Protein AF-A0A1G5RVM9-F1 (afdb_monomer_lite)

pLDDT: mean 83.08, std 14.04, range [48.69, 98.12]

Secondary structure (DSSP, 8-state):
--HHHHHHHS-HHHHHHHHHHHHHTT---HHHHHHHH--SPPPHHHHHHHHHHHHHHHHHHHHTT-TTHHHHHHHHHHHHHHHHTTS-HHHHHHHHHHHHHHHHHIIIII-TTGGGT-THHHHHHHHHHHHHH-

Radius of gyration: 14.66 Å; chains: 1; bounding box: 30×38×35 Å

Structure (mmCIF, N/CA/C/O backbone):
data_AF-A0A1G5RVM9-F1
#
_entry.id   AF-A0A1G5RVM9-F1
#
loop_
_atom_site.group_PDB
_atom_site.id
_atom_site.type_symbol
_atom_site.label_atom_id
_atom_site.label_alt_id
_atom_site.label_comp_id
_atom_site.label_asym_id
_atom_site.label_entity_id
_atom_site.label_seq_id
_atom_site.pdbx_PDB_ins_code
_atom_site.Cartn_x
_atom_site.Cartn_y
_atom_site.Cartn_z
_atom_site.occupancy
_atom_site.B_iso_or_equiv
_atom_site.auth_seq_id
_atom_site.auth_comp_id
_atom_site.auth_asym_id
_atom_site.auth_atom_id
_atom_site.pdbx_PDB_model_num
ATOM 1 N N . MET A 1 1 ? 5.011 -9.822 16.491 1.00 53.78 1 MET A N 1
ATOM 2 C CA . MET A 1 1 ? 4.058 -10.941 16.350 1.00 53.78 1 MET A CA 1
ATOM 3 C C . MET A 1 1 ? 4.814 -12.192 15.893 1.00 53.78 1 MET A C 1
ATOM 5 O O . MET A 1 1 ? 5.756 -12.033 15.125 1.00 53.78 1 MET A O 1
ATOM 9 N N . ASP A 1 2 ? 4.499 -13.397 16.389 1.00 63.91 2 ASP A N 1
ATOM 10 C CA . ASP A 1 2 ? 5.166 -14.638 15.942 1.00 63.91 2 ASP A CA 1
ATOM 11 C C . ASP A 1 2 ? 4.484 -15.178 14.675 1.00 63.91 2 ASP A C 1
ATOM 13 O O . ASP A 1 2 ? 3.337 -15.622 14.710 1.00 63.91 2 ASP A O 1
ATOM 17 N N . VAL A 1 3 ? 5.208 -15.168 13.554 1.00 57.69 3 VAL A N 1
ATOM 18 C CA . VAL A 1 3 ? 4.774 -15.713 12.255 1.00 57.69 3 VAL A CA 1
ATOM 19 C C . VAL A 1 3 ? 4.260 -17.152 12.383 1.00 57.69 3 VAL A C 1
ATOM 21 O O . VAL A 1 3 ? 3.339 -17.552 11.674 1.00 57.69 3 VAL A O 1
ATOM 24 N N . ARG A 1 4 ? 4.815 -17.952 13.304 1.00 58.09 4 ARG A N 1
ATOM 25 C CA . ARG A 1 4 ? 4.363 -19.332 13.520 1.00 58.09 4 ARG A CA 1
ATOM 26 C C . ARG A 1 4 ? 2.972 -19.406 14.132 1.00 58.09 4 ARG A C 1
ATOM 28 O O . ARG A 1 4 ? 2.247 -20.339 13.810 1.00 58.09 4 ARG A O 1
ATOM 35 N N . GLU A 1 5 ? 2.593 -18.474 15.001 1.00 61.19 5 GLU A N 1
ATOM 36 C CA . GLU A 1 5 ? 1.232 -18.445 15.550 1.00 61.19 5 GLU A CA 1
ATOM 37 C C . GLU A 1 5 ? 0.216 -18.097 14.463 1.00 61.19 5 GLU A C 1
ATOM 39 O O . GLU A 1 5 ? -0.814 -18.761 14.362 1.00 61.19 5 GLU A O 1
ATOM 44 N N . VAL A 1 6 ? 0.553 -17.143 13.592 1.00 60.28 6 VAL A N 1
ATOM 45 C CA . VAL A 1 6 ? -0.278 -16.754 12.445 1.00 60.28 6 VAL A CA 1
ATOM 46 C C . VAL A 1 6 ? -0.484 -17.931 11.497 1.00 60.28 6 VAL A C 1
ATOM 48 O O . VAL A 1 6 ? -1.621 -18.317 11.237 1.00 60.28 6 VAL A O 1
ATOM 51 N N . LEU A 1 7 ? 0.603 -18.576 11.061 1.00 62.28 7 LEU A N 1
ATOM 52 C CA . LEU A 1 7 ? 0.545 -19.734 10.160 1.00 62.28 7 LEU A CA 1
ATOM 53 C C . LEU A 1 7 ? -0.254 -20.908 10.739 1.00 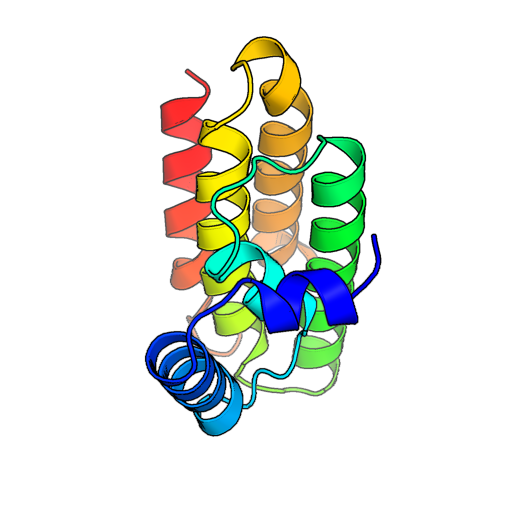62.28 7 LEU A C 1
ATOM 55 O O . LEU A 1 7 ? -0.859 -21.664 9.988 1.00 62.28 7 LEU A O 1
ATOM 59 N N . ASN A 1 8 ? -0.265 -21.065 12.063 1.00 65.25 8 ASN A N 1
ATOM 60 C CA . ASN A 1 8 ? -1.015 -22.127 12.732 1.00 65.25 8 ASN A CA 1
ATOM 61 C C . ASN A 1 8 ? -2.508 -21.805 12.916 1.00 65.25 8 ASN A C 1
ATOM 63 O O . ASN A 1 8 ? -3.275 -22.717 13.223 1.00 65.25 8 ASN A O 1
ATOM 67 N N . SER A 1 9 ? -2.920 -20.541 12.770 1.00 63.59 9 SER A N 1
ATOM 68 C CA . SER A 1 9 ? -4.330 -20.126 12.860 1.00 63.59 9 SER A CA 1
ATOM 69 C C . SER A 1 9 ? -5.106 -20.246 11.545 1.00 63.59 9 SER A C 1
ATOM 71 O O . SER A 1 9 ? -6.334 -20.228 11.569 1.00 63.59 9 SER A O 1
ATOM 73 N N . ILE A 1 10 ? -4.403 -20.399 10.421 1.00 68.50 10 ILE A N 1
ATOM 74 C CA . ILE A 1 10 ? -4.977 -20.462 9.074 1.00 68.50 10 ILE A CA 1
ATOM 75 C C . ILE A 1 10 ? -5.192 -21.930 8.709 1.00 68.50 10 ILE A C 1
ATOM 77 O O . ILE A 1 10 ? -4.329 -22.776 8.972 1.00 68.50 10 ILE A O 1
ATOM 81 N N . ASP A 1 11 ? -6.335 -22.259 8.111 1.00 73.69 11 ASP A N 1
ATOM 82 C CA . ASP A 1 11 ? -6.549 -23.623 7.648 1.00 73.69 11 ASP A CA 1
ATOM 83 C C . ASP A 1 11 ? -5.640 -23.967 6.460 1.00 73.69 11 ASP A C 1
ATOM 85 O O . ASP A 1 11 ? -5.100 -23.120 5.749 1.00 73.69 11 ASP A O 1
ATOM 89 N N . LYS A 1 12 ? -5.427 -25.265 6.261 1.00 67.69 12 LYS A N 1
ATOM 90 C CA . LYS A 1 12 ? -4.453 -25.754 5.290 1.00 67.69 12 LYS A CA 1
ATOM 91 C C . LYS A 1 12 ? -4.852 -25.465 3.836 1.00 67.69 12 LYS A C 1
ATOM 93 O O . LYS A 1 12 ? -3.955 -25.355 3.006 1.00 67.69 12 LYS A O 1
ATOM 98 N N . GLU A 1 13 ? -6.142 -25.405 3.513 1.00 68.38 13 GLU A N 1
ATOM 99 C CA . GLU A 1 13 ? -6.615 -25.114 2.154 1.00 68.38 13 GLU A CA 1
ATOM 100 C C . GLU A 1 13 ? -6.459 -23.626 1.836 1.00 68.38 13 GLU A C 1
ATOM 102 O O . GLU A 1 13 ? -5.921 -23.294 0.779 1.00 68.38 13 GLU A O 1
ATOM 107 N N . ASP A 1 14 ? -6.793 -22.746 2.778 1.00 65.56 14 ASP A N 1
ATOM 108 C CA . ASP A 1 14 ? -6.582 -21.303 2.653 1.00 65.56 14 ASP A CA 1
ATOM 109 C C . ASP A 1 14 ? -5.094 -20.959 2.551 1.00 65.56 14 ASP A C 1
ATOM 111 O O . ASP A 1 14 ? -4.687 -20.190 1.679 1.00 65.56 14 ASP A O 1
ATOM 115 N N . LEU A 1 15 ? -4.251 -21.612 3.357 1.00 68.56 15 LEU A N 1
ATOM 116 C CA . LEU A 1 15 ? -2.797 -21.455 3.301 1.00 68.56 15 LEU A CA 1
ATOM 117 C C . LEU A 1 15 ? -2.226 -21.884 1.938 1.00 68.56 15 LEU A C 1
ATOM 119 O O . LEU A 1 15 ? -1.318 -21.241 1.419 1.00 68.56 15 LEU A O 1
ATOM 123 N N . ILE A 1 16 ? -2.758 -22.959 1.346 1.00 66.81 16 ILE A N 1
ATOM 124 C CA . ILE A 1 16 ? -2.353 -23.437 0.016 1.00 66.81 16 ILE A CA 1
ATOM 125 C C . ILE A 1 16 ? -2.818 -22.471 -1.076 1.00 66.81 16 ILE A C 1
ATOM 127 O O . ILE A 1 16 ? -2.014 -22.136 -1.939 1.00 66.81 16 ILE A O 1
ATOM 131 N N . ASN A 1 17 ? -4.065 -21.996 -1.037 1.00 64.69 17 ASN A N 1
ATOM 132 C CA . ASN A 1 17 ? -4.578 -21.033 -2.017 1.00 64.69 17 ASN A CA 1
ATOM 133 C C . ASN A 1 17 ? -3.799 -19.714 -1.969 1.00 64.69 17 ASN A C 1
ATOM 135 O O . ASN A 1 17 ? -3.446 -19.166 -3.008 1.00 64.69 17 ASN A O 1
ATOM 139 N N . LEU A 1 18 ? -3.462 -19.247 -0.766 1.00 64.50 18 LEU A N 1
ATOM 140 C CA . LEU A 1 18 ? -2.623 -18.070 -0.561 1.00 64.50 18 LEU A CA 1
ATOM 141 C C . LEU A 1 18 ? -1.205 -18.276 -1.106 1.00 64.50 18 LEU A C 1
ATOM 143 O O . LEU A 1 18 ? -0.696 -17.419 -1.820 1.00 64.50 18 LEU A O 1
ATOM 147 N N . ILE A 1 19 ? -0.570 -19.418 -0.823 1.00 65.50 19 ILE A N 1
ATOM 148 C CA . ILE A 1 19 ? 0.757 -19.730 -1.375 1.00 65.50 19 ILE A CA 1
ATOM 149 C C . ILE A 1 19 ? 0.705 -19.843 -2.899 1.00 65.50 19 ILE A C 1
ATOM 151 O O . ILE A 1 19 ? 1.642 -19.408 -3.553 1.00 65.50 19 ILE A O 1
ATOM 155 N N . ILE A 1 20 ? -0.348 -20.412 -3.483 1.00 63.94 20 ILE A N 1
ATOM 156 C CA . ILE A 1 20 ? -0.491 -20.501 -4.942 1.00 63.94 20 ILE A CA 1
ATOM 157 C C . ILE A 1 20 ? -0.616 -19.098 -5.540 1.00 63.94 20 ILE A C 1
ATOM 159 O O . ILE A 1 20 ? 0.191 -18.752 -6.395 1.00 63.94 20 ILE A O 1
ATOM 163 N N . ASN A 1 21 ? -1.543 -18.277 -5.040 1.00 62.22 21 ASN A N 1
ATOM 164 C CA . ASN A 1 21 ? -1.776 -16.928 -5.561 1.00 62.22 21 ASN A CA 1
ATOM 165 C C . ASN A 1 21 ? -0.511 -16.070 -5.490 1.00 62.22 21 ASN A C 1
ATOM 167 O O . ASN A 1 21 ? -0.116 -15.477 -6.485 1.00 62.22 21 ASN A O 1
ATOM 171 N N . TYR A 1 22 ? 0.176 -16.065 -4.347 1.00 60.66 22 TYR A N 1
ATOM 172 C CA . TYR A 1 22 ? 1.362 -15.233 -4.197 1.00 60.66 22 TYR A CA 1
ATOM 173 C C . TYR A 1 22 ? 2.606 -15.883 -4.831 1.00 60.66 22 TYR A C 1
ATOM 175 O O . TYR A 1 22 ? 3.345 -15.209 -5.541 1.00 60.66 22 TYR A O 1
ATOM 183 N N . SER A 1 23 ? 2.835 -17.197 -4.707 1.00 55.31 23 SER A N 1
ATOM 184 C CA . SER A 1 23 ? 4.057 -17.811 -5.261 1.00 55.31 23 SER A CA 1
ATOM 185 C C . SER A 1 23 ? 4.073 -17.944 -6.789 1.00 55.31 23 SER A C 1
ATOM 187 O O . SER A 1 23 ? 5.141 -17.746 -7.374 1.00 55.31 23 SER A O 1
ATOM 189 N N . ASP A 1 24 ? 2.937 -18.205 -7.452 1.00 48.69 24 ASP A N 1
ATOM 190 C CA . ASP A 1 24 ? 2.881 -18.289 -8.924 1.00 48.69 24 ASP A CA 1
ATOM 191 C C . ASP A 1 24 ? 2.951 -16.898 -9.575 1.00 48.69 24 ASP A C 1
ATOM 193 O O . ASP A 1 24 ? 3.567 -16.730 -10.632 1.00 48.69 24 ASP A O 1
ATOM 197 N N . GLU A 1 25 ? 2.443 -15.866 -8.898 1.00 52.84 25 GLU A N 1
ATOM 198 C CA . GLU A 1 25 ? 2.633 -14.466 -9.291 1.00 52.84 25 GLU A CA 1
ATOM 199 C C . GLU A 1 25 ? 4.006 -13.923 -8.868 1.00 52.84 25 GLU A C 1
ATOM 201 O O . GLU A 1 25 ? 4.349 -12.781 -9.147 1.00 52.84 25 GLU A O 1
ATOM 206 N N . GLY A 1 26 ? 4.887 -14.763 -8.307 1.00 49.69 26 GLY A N 1
ATOM 207 C CA . GLY A 1 26 ? 6.249 -14.432 -7.863 1.00 49.69 26 GLY A CA 1
ATOM 208 C C . GLY A 1 26 ? 6.324 -13.461 -6.688 1.00 49.69 26 GLY A C 1
ATOM 209 O O . GLY A 1 26 ? 7.398 -12.932 -6.404 1.00 49.69 26 GLY A O 1
ATOM 210 N N . TYR A 1 27 ? 5.211 -13.266 -5.996 1.00 54.25 27 TYR A N 1
ATOM 211 C CA . TYR A 1 27 ? 5.136 -12.628 -4.701 1.00 54.25 27 TYR A CA 1
ATOM 212 C C . TYR A 1 27 ? 5.521 -13.617 -3.604 1.00 54.25 27 TYR A C 1
ATOM 214 O O . TYR A 1 27 ? 4.844 -14.601 -3.326 1.00 54.25 27 TYR A O 1
ATOM 222 N N . TYR A 1 28 ? 6.618 -13.332 -2.909 1.00 58.06 28 TYR A N 1
ATOM 223 C CA . TYR A 1 28 ? 6.851 -13.928 -1.598 1.00 58.06 28 TYR A CA 1
ATOM 224 C C . TYR A 1 28 ? 6.942 -12.915 -0.439 1.00 58.06 28 TYR A C 1
ATOM 226 O O . TYR A 1 28 ? 7.740 -13.151 0.472 1.00 58.06 28 TYR A O 1
ATOM 234 N N . PRO A 1 29 ? 6.159 -11.809 -0.385 1.00 62.06 29 PRO A N 1
ATOM 235 C CA . PRO A 1 29 ? 6.080 -11.036 0.844 1.00 62.06 29 PRO A CA 1
ATOM 236 C C . PRO A 1 29 ? 5.199 -11.796 1.838 1.00 62.06 29 PRO A C 1
ATOM 238 O O . PRO A 1 29 ? 3.972 -11.853 1.723 1.00 62.06 29 PRO A O 1
ATOM 241 N N . LEU A 1 30 ? 5.846 -12.386 2.842 1.00 64.25 30 LEU A N 1
ATOM 242 C CA . LEU A 1 30 ? 5.199 -13.005 4.001 1.00 64.25 30 LEU A CA 1
ATOM 243 C C . LEU A 1 30 ? 4.201 -12.045 4.681 1.00 64.25 30 LEU A C 1
ATOM 245 O O . LEU A 1 30 ? 3.229 -12.488 5.295 1.00 64.25 30 LEU A O 1
ATOM 249 N N . ASP A 1 31 ? 4.417 -10.740 4.530 1.00 64.50 31 ASP A N 1
ATOM 250 C CA . ASP A 1 31 ? 3.551 -9.692 5.057 1.00 64.50 31 ASP A CA 1
ATOM 251 C C . ASP A 1 31 ? 2.203 -9.633 4.326 1.00 64.50 31 ASP A C 1
ATOM 253 O O . ASP A 1 31 ? 1.167 -9.614 4.988 1.00 64.50 31 ASP A O 1
ATOM 257 N N . LEU A 1 32 ? 2.171 -9.739 2.989 1.00 64.94 32 LEU A N 1
ATOM 258 C CA . LEU A 1 32 ? 0.911 -9.814 2.226 1.00 64.94 32 LEU A CA 1
ATOM 259 C C . LEU A 1 32 ? 0.119 -11.069 2.572 1.00 64.94 32 LEU A C 1
ATOM 261 O O . LEU A 1 32 ? -1.091 -11.014 2.797 1.00 64.94 32 LEU A O 1
ATOM 265 N N . PHE A 1 33 ? 0.829 -12.189 2.697 1.00 66.44 33 PHE A N 1
ATOM 266 C CA . PHE A 1 33 ? 0.252 -13.443 3.160 1.00 66.44 33 PHE A CA 1
ATOM 267 C C . PHE A 1 33 ? -0.408 -13.279 4.542 1.00 66.44 33 PHE A C 1
ATOM 269 O O . PHE A 1 33 ? -1.546 -13.695 4.757 1.00 66.44 33 PHE A O 1
ATOM 276 N N . THR A 1 34 ? 0.290 -12.634 5.476 1.00 67.88 34 THR A N 1
ATOM 277 C CA . THR A 1 34 ? -0.186 -12.425 6.849 1.00 67.88 34 THR A CA 1
ATOM 278 C C . THR A 1 34 ? -1.397 -11.485 6.887 1.00 67.88 34 THR A C 1
ATOM 280 O O . THR A 1 34 ? -2.366 -11.750 7.599 1.00 67.88 34 THR A O 1
ATOM 283 N N . LEU A 1 35 ? -1.397 -10.430 6.070 1.00 70.50 35 LEU A N 1
ATOM 284 C CA . LEU A 1 35 ? -2.516 -9.491 5.961 1.00 70.50 35 LEU A CA 1
ATOM 285 C C . LEU A 1 35 ? -3.768 -10.131 5.365 1.00 70.50 35 LEU A C 1
ATOM 287 O O . LEU A 1 35 ? -4.873 -9.839 5.824 1.00 70.50 35 LEU A O 1
ATOM 291 N N . ALA A 1 36 ? -3.621 -10.992 4.359 1.00 70.06 36 ALA A N 1
ATOM 292 C CA . ALA A 1 36 ? -4.753 -11.661 3.730 1.00 70.06 36 ALA A CA 1
ATOM 293 C C . ALA A 1 36 ? -5.408 -12.692 4.661 1.00 70.06 36 ALA A C 1
ATOM 295 O O . ALA A 1 36 ? -6.630 -12.836 4.672 1.00 70.06 36 ALA A O 1
ATOM 296 N N . ALA A 1 37 ? -4.603 -13.392 5.458 1.00 65.69 37 ALA A N 1
ATOM 297 C CA . ALA A 1 37 ? -5.051 -14.573 6.179 1.00 65.69 37 ALA A CA 1
ATOM 298 C C . ALA A 1 37 ? -5.594 -14.307 7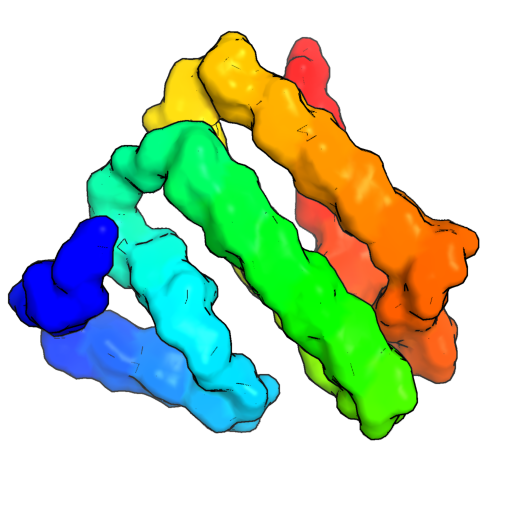.595 1.00 65.69 37 ALA A C 1
ATOM 300 O O . ALA A 1 37 ? -6.232 -15.178 8.185 1.00 65.69 37 ALA A O 1
ATOM 301 N N . MET A 1 38 ? -5.348 -13.128 8.174 1.00 67.06 38 MET A N 1
ATOM 302 C CA . MET A 1 38 ? -5.750 -12.842 9.554 1.00 67.06 38 MET A CA 1
ATOM 303 C C . MET A 1 38 ? -7.127 -12.172 9.654 1.00 67.06 38 MET A C 1
ATOM 305 O O . MET A 1 38 ? -7.394 -11.123 9.060 1.00 67.06 38 MET A O 1
ATOM 309 N N . GLU A 1 39 ? -7.996 -12.740 10.498 1.00 62.97 39 GLU A N 1
ATOM 310 C CA . GLU A 1 39 ? -9.277 -12.133 10.898 1.00 62.97 39 GLU A CA 1
ATOM 311 C C . GLU A 1 39 ? -9.110 -11.003 11.931 1.00 62.97 39 GLU A C 1
ATOM 313 O O . GLU A 1 39 ? -9.981 -10.140 12.061 1.00 62.97 39 GLU A O 1
ATOM 318 N N . HIS A 1 40 ? -7.988 -10.972 12.655 1.00 65.75 40 HIS A N 1
ATOM 319 C CA . HIS A 1 40 ? -7.681 -9.909 13.611 1.00 65.75 40 HIS A CA 1
ATOM 320 C C . HIS A 1 40 ? -7.232 -8.622 12.908 1.00 65.75 40 HIS A C 1
ATOM 322 O O . HIS A 1 40 ? -6.508 -8.662 11.917 1.00 65.75 40 HIS A O 1
ATOM 328 N N . ALA A 1 41 ? -7.671 -7.474 13.432 1.00 65.75 41 ALA A N 1
ATOM 329 C CA . ALA A 1 41 ? -7.210 -6.168 12.974 1.00 65.75 41 ALA A CA 1
ATOM 330 C C . ALA A 1 41 ? -5.816 -5.879 13.549 1.00 65.75 41 ALA A C 1
ATOM 332 O O . ALA A 1 41 ? -5.639 -5.899 14.770 1.00 65.75 41 ALA A O 1
ATOM 333 N N . PHE A 1 42 ? -4.858 -5.610 12.666 1.00 78.94 42 PHE A N 1
ATOM 334 C CA . PHE A 1 42 ? -3.510 -5.150 13.009 1.00 78.94 42 PHE A CA 1
ATOM 335 C C . PHE A 1 42 ? -3.540 -3.758 13.640 1.00 78.94 42 PHE A C 1
ATOM 337 O O . PHE A 1 42 ? -4.442 -2.969 13.352 1.00 78.94 42 PHE A O 1
ATOM 344 N N . SER A 1 43 ? -2.555 -3.430 14.478 1.00 84.12 43 SER A N 1
ATOM 345 C CA . SER A 1 43 ? -2.403 -2.052 14.954 1.00 84.12 43 SER A CA 1
ATOM 346 C C . SER A 1 43 ? -1.983 -1.118 13.810 1.00 84.12 43 SER A C 1
ATOM 348 O O . SER A 1 43 ? -1.470 -1.565 12.786 1.00 84.12 43 SER A O 1
ATOM 350 N N . VAL A 1 44 ? -2.184 0.195 13.973 1.00 87.62 44 VAL A N 1
ATOM 351 C CA . VAL A 1 44 ? -1.731 1.170 12.961 1.00 87.62 44 VAL A CA 1
ATOM 352 C C . VAL A 1 44 ? -0.220 1.103 12.779 1.00 87.62 44 VAL A C 1
ATOM 354 O O . VAL A 1 44 ? 0.243 1.145 11.651 1.00 87.62 44 VAL A O 1
ATOM 357 N N . GLU A 1 45 ? 0.541 0.936 13.859 1.00 86.50 45 GLU A N 1
ATOM 358 C CA . GLU A 1 45 ? 2.001 0.846 13.793 1.00 86.50 45 GLU A CA 1
ATOM 359 C C . GLU A 1 45 ? 2.469 -0.396 13.018 1.00 86.50 45 GLU A C 1
ATOM 361 O O . GLU A 1 45 ? 3.459 -0.339 12.291 1.00 86.50 45 GLU A O 1
ATOM 366 N N . GLU A 1 46 ? 1.755 -1.520 13.147 1.00 85.12 46 GLU A N 1
ATOM 367 C CA . GLU A 1 46 ? 2.029 -2.734 12.368 1.00 85.12 46 GLU A CA 1
ATOM 368 C C . GLU A 1 46 ? 1.707 -2.530 10.883 1.00 85.12 46 GLU A C 1
ATOM 370 O O . GLU A 1 46 ? 2.473 -2.967 10.023 1.00 85.12 46 GLU A O 1
ATOM 375 N N . LEU A 1 47 ? 0.607 -1.832 10.581 1.00 88.44 47 LEU A N 1
ATOM 376 C CA . LEU A 1 47 ? 0.240 -1.491 9.208 1.00 88.44 47 LEU A CA 1
ATOM 377 C C . LEU A 1 47 ? 1.235 -0.506 8.577 1.00 88.44 47 LEU A C 1
ATOM 379 O O . LEU A 1 47 ? 1.631 -0.693 7.433 1.00 88.44 47 LEU A O 1
ATOM 383 N N . GLU A 1 48 ? 1.689 0.503 9.317 1.00 89.44 48 GLU A N 1
ATOM 384 C CA . GLU A 1 48 ? 2.690 1.465 8.845 1.00 89.44 48 GLU A CA 1
ATOM 385 C C . GLU A 1 48 ? 4.021 0.788 8.517 1.00 89.44 48 GLU A C 1
ATOM 387 O O . GLU A 1 48 ? 4.575 1.023 7.445 1.00 89.44 48 GLU A O 1
ATOM 392 N N . ALA A 1 49 ? 4.514 -0.076 9.409 1.00 85.25 49 ALA A N 1
ATOM 393 C CA . ALA A 1 49 ? 5.769 -0.789 9.195 1.00 85.25 49 ALA A CA 1
ATOM 394 C C . ALA A 1 49 ? 5.688 -1.761 8.007 1.00 85.25 49 ALA A C 1
ATOM 396 O O . ALA A 1 49 ? 6.625 -1.852 7.217 1.00 85.25 49 ALA A O 1
ATOM 397 N N . GLY A 1 50 ? 4.567 -2.478 7.871 1.00 86.94 50 GLY A N 1
ATOM 398 C CA . GLY A 1 50 ? 4.354 -3.379 6.741 1.00 86.94 50 GLY A CA 1
ATOM 399 C C . GLY A 1 50 ? 4.237 -2.628 5.413 1.00 86.94 50 GLY A C 1
ATOM 400 O O . GLY A 1 50 ? 4.791 -3.068 4.411 1.00 86.94 50 GLY A O 1
ATOM 401 N N . TRP A 1 51 ? 3.541 -1.490 5.404 1.00 92.81 51 TRP A N 1
ATOM 402 C CA . TRP A 1 51 ? 3.366 -0.679 4.202 1.00 92.81 51 TRP A CA 1
ATOM 403 C C . TRP A 1 51 ? 4.692 -0.089 3.717 1.00 92.81 51 TRP A C 1
ATOM 405 O O . TRP A 1 51 ? 5.009 -0.188 2.537 1.00 92.81 51 TRP A O 1
ATOM 415 N N . GLU A 1 52 ? 5.509 0.438 4.633 1.00 90.38 52 GLU A N 1
ATOM 416 C CA . GLU A 1 52 ? 6.852 0.937 4.317 1.00 90.38 52 GLU A CA 1
ATOM 417 C C . GLU A 1 52 ? 7.717 -0.141 3.653 1.00 90.38 52 GLU A C 1
ATOM 419 O O . GLU A 1 52 ? 8.351 0.111 2.632 1.00 90.38 52 GLU A O 1
ATOM 424 N N . HIS A 1 53 ? 7.661 -1.375 4.164 1.00 87.62 53 HIS A N 1
ATOM 425 C CA . HIS A 1 53 ? 8.386 -2.494 3.567 1.00 87.62 53 HIS A CA 1
ATOM 426 C C . HIS A 1 53 ? 7.923 -2.819 2.137 1.00 87.62 53 HIS A C 1
ATOM 428 O O . HIS A 1 53 ? 8.750 -3.110 1.272 1.00 87.62 53 HIS A O 1
ATOM 434 N N . VAL A 1 54 ? 6.614 -2.759 1.878 1.00 90.50 54 VAL A N 1
ATOM 435 C CA . VAL A 1 54 ? 6.047 -2.982 0.540 1.00 90.50 54 VAL A CA 1
ATOM 436 C C . VAL A 1 54 ? 6.507 -1.910 -0.440 1.00 90.50 54 VAL A C 1
ATOM 438 O O . VAL A 1 54 ? 6.901 -2.255 -1.552 1.00 90.50 54 VAL A O 1
ATOM 441 N N . VAL A 1 55 ? 6.462 -0.635 -0.045 1.00 92.19 55 VAL A N 1
ATOM 442 C CA . VAL A 1 55 ? 6.884 0.482 -0.904 1.00 92.19 55 VAL A CA 1
ATOM 443 C C . VAL A 1 55 ? 8.364 0.343 -1.266 1.00 92.19 55 VAL A C 1
ATOM 445 O O . VAL A 1 55 ? 8.709 0.375 -2.447 1.00 92.19 55 VAL A O 1
ATOM 448 N N . ASP A 1 56 ? 9.226 0.069 -0.281 1.00 91.00 56 ASP A N 1
ATOM 449 C CA . ASP A 1 56 ? 10.653 -0.189 -0.512 1.00 91.00 56 ASP A CA 1
ATOM 450 C C . ASP A 1 56 ? 10.875 -1.353 -1.492 1.00 91.00 56 ASP A C 1
ATOM 452 O O . ASP A 1 56 ? 11.728 -1.288 -2.381 1.00 91.00 56 ASP A O 1
ATOM 456 N N . GLN A 1 57 ? 10.099 -2.432 -1.349 1.00 89.06 57 GLN A N 1
ATOM 457 C CA . GLN A 1 57 ? 10.197 -3.597 -2.223 1.00 89.06 57 GLN A CA 1
ATOM 458 C C . GLN A 1 57 ? 9.711 -3.299 -3.649 1.00 89.06 57 GLN A C 1
ATOM 460 O O . GLN A 1 57 ? 10.321 -3.779 -4.606 1.00 89.06 57 GLN A O 1
ATOM 465 N N . ALA A 1 58 ? 8.640 -2.522 -3.808 1.00 90.50 58 ALA A N 1
ATOM 466 C CA . ALA A 1 58 ? 8.132 -2.124 -5.116 1.00 90.50 58 ALA A CA 1
ATOM 467 C C . ALA A 1 58 ? 9.125 -1.229 -5.861 1.00 90.50 58 ALA A C 1
ATOM 469 O O . ALA A 1 58 ? 9.394 -1.471 -7.037 1.00 90.50 58 ALA A O 1
ATOM 470 N N . ASN A 1 59 ? 9.739 -0.276 -5.159 1.00 91.00 59 ASN A N 1
ATOM 471 C CA . ASN A 1 59 ? 10.781 0.577 -5.722 1.00 91.00 59 ASN A CA 1
ATOM 472 C C . ASN A 1 59 ? 12.012 -0.238 -6.134 1.00 91.00 59 ASN A C 1
ATOM 474 O O . ASN A 1 59 ? 12.506 -0.084 -7.248 1.00 91.00 59 ASN A O 1
ATOM 478 N N . ALA A 1 60 ? 12.444 -1.196 -5.307 1.00 90.31 60 ALA A N 1
ATOM 479 C CA . ALA A 1 60 ? 13.517 -2.116 -5.684 1.00 90.31 60 ALA A CA 1
ATOM 480 C C . ALA A 1 60 ? 13.160 -2.973 -6.916 1.00 90.31 60 ALA A C 1
ATOM 482 O O . ALA A 1 60 ? 14.027 -3.275 -7.732 1.00 90.31 60 ALA A O 1
ATOM 483 N N . TYR A 1 61 ? 11.893 -3.374 -7.068 1.00 90.44 61 TYR A N 1
ATOM 484 C CA . TYR A 1 61 ? 11.432 -4.100 -8.252 1.00 90.44 61 TYR A CA 1
ATOM 485 C C . TYR A 1 61 ? 11.459 -3.222 -9.503 1.00 90.44 61 TYR A C 1
ATOM 487 O O . TYR A 1 61 ? 11.901 -3.702 -10.544 1.00 90.44 61 TYR A O 1
ATOM 495 N N . GLU A 1 62 ? 11.027 -1.964 -9.422 1.00 90.62 62 GLU A N 1
ATOM 496 C CA . GLU A 1 62 ? 11.106 -1.045 -10.563 1.00 90.62 62 GLU A CA 1
ATOM 497 C C . GLU A 1 62 ? 12.567 -0.762 -10.951 1.00 90.62 62 GLU A C 1
ATOM 499 O O . GLU A 1 62 ? 12.900 -0.838 -12.133 1.00 90.62 62 GLU A O 1
ATOM 504 N N . ASP A 1 63 ? 13.459 -0.548 -9.976 1.00 91.19 63 ASP A N 1
ATOM 505 C CA . ASP A 1 63 ? 14.903 -0.359 -10.204 1.00 91.19 63 ASP A CA 1
ATOM 506 C C . ASP A 1 63 ? 15.552 -1.558 -10.926 1.00 91.19 63 ASP A C 1
ATOM 508 O O . ASP A 1 63 ? 16.453 -1.390 -11.755 1.00 91.19 63 ASP A O 1
ATOM 512 N N . ASP A 1 64 ? 15.071 -2.771 -10.640 1.00 90.50 64 ASP A N 1
ATOM 513 C CA . ASP A 1 64 ? 15.491 -4.020 -11.287 1.00 90.50 64 ASP A CA 1
ATOM 514 C C . ASP A 1 64 ? 14.752 -4.303 -12.616 1.00 90.50 64 ASP A C 1
ATOM 516 O O . ASP A 1 64 ? 14.920 -5.377 -13.205 1.00 90.50 64 ASP A O 1
ATOM 520 N N . ASP A 1 65 ? 13.935 -3.363 -13.107 1.00 87.00 65 ASP A N 1
ATOM 521 C CA . ASP A 1 65 ? 13.088 -3.500 -14.300 1.00 87.00 65 ASP A CA 1
ATOM 522 C C . ASP A 1 65 ? 12.145 -4.723 -14.220 1.00 87.00 65 ASP A C 1
ATOM 524 O O . ASP A 1 65 ? 11.808 -5.378 -15.216 1.00 87.00 65 ASP A O 1
ATOM 528 N N . ASN A 1 66 ? 11.722 -5.069 -13.001 1.00 86.75 66 ASN A N 1
ATOM 529 C CA . ASN A 1 66 ? 10.808 -6.166 -12.736 1.00 86.75 66 ASN A CA 1
ATOM 530 C C . ASN A 1 66 ? 9.365 -5.709 -13.014 1.00 86.75 66 ASN A C 1
ATOM 532 O O . ASN A 1 66 ? 8.862 -4.810 -12.340 1.00 86.75 66 ASN A O 1
ATOM 536 N N . PRO A 1 67 ? 8.637 -6.361 -13.943 1.00 83.31 67 PRO A N 1
ATOM 537 C CA . PRO A 1 67 ? 7.277 -5.958 -14.307 1.00 83.31 67 PRO A CA 1
ATOM 538 C C . PRO A 1 67 ? 6.261 -6.044 -13.159 1.00 83.31 67 PRO A C 1
ATOM 540 O O . PRO A 1 67 ? 5.158 -5.534 -13.300 1.00 83.31 67 PRO A O 1
ATOM 543 N N . LYS A 1 68 ? 6.621 -6.675 -12.039 1.00 86.75 68 LYS A N 1
ATOM 544 C CA . LYS A 1 68 ? 5.748 -6.923 -10.885 1.00 86.75 68 LYS A CA 1
ATOM 545 C C . LYS A 1 68 ? 5.700 -5.780 -9.872 1.00 86.75 68 LYS A C 1
ATOM 547 O O . LYS A 1 68 ? 5.057 -5.926 -8.836 1.00 86.75 68 LYS A O 1
ATOM 552 N N . ALA A 1 69 ? 6.409 -4.677 -10.109 1.00 91.12 69 ALA A N 1
ATOM 553 C CA . ALA A 1 69 ? 6.434 -3.548 -9.179 1.00 91.12 69 ALA A CA 1
ATOM 554 C C . ALA A 1 69 ? 5.034 -2.928 -8.983 1.00 91.12 69 ALA A C 1
ATOM 556 O O . ALA A 1 69 ? 4.581 -2.763 -7.852 1.00 91.12 69 ALA A O 1
ATOM 557 N N . ALA A 1 70 ? 4.313 -2.669 -10.080 1.00 92.81 70 ALA A N 1
ATOM 558 C CA . ALA A 1 70 ? 2.968 -2.089 -10.037 1.00 92.81 70 ALA A CA 1
ATOM 559 C C . ALA A 1 70 ? 1.922 -3.050 -9.451 1.00 92.81 70 ALA A C 1
ATOM 561 O O . ALA A 1 70 ? 1.128 -2.650 -8.601 1.00 92.81 70 ALA A O 1
ATOM 562 N N . ASP A 1 71 ? 1.970 -4.318 -9.863 1.00 90.62 71 ASP A N 1
ATOM 563 C CA . ASP A 1 71 ? 1.116 -5.384 -9.333 1.00 90.62 71 ASP A CA 1
ATOM 564 C C . ASP A 1 71 ? 1.317 -5.532 -7.802 1.00 90.62 71 ASP A C 1
ATOM 566 O O . ASP A 1 71 ? 0.346 -5.645 -7.056 1.00 90.62 71 ASP A O 1
ATOM 570 N N . LEU A 1 72 ? 2.562 -5.391 -7.302 1.00 89.88 72 LEU A N 1
ATOM 571 C CA . LEU A 1 72 ? 2.877 -5.499 -5.870 1.00 89.88 72 LEU A CA 1
ATOM 572 C C . LEU A 1 72 ? 2.175 -4.400 -5.082 1.00 89.88 72 LEU A C 1
ATOM 574 O O . LEU A 1 72 ? 1.536 -4.671 -4.067 1.00 89.88 72 LEU A O 1
ATOM 578 N N . LEU A 1 73 ? 2.335 -3.157 -5.546 1.00 92.62 73 LEU A N 1
ATOM 579 C CA . LEU A 1 73 ? 1.724 -1.990 -4.920 1.00 92.62 73 LEU A CA 1
ATOM 580 C C . LEU A 1 73 ? 0.205 -2.086 -4.946 1.00 92.62 73 LEU A C 1
ATOM 582 O O . LEU A 1 73 ? -0.427 -1.754 -3.948 1.00 92.62 73 LEU A O 1
ATOM 586 N N . GLY A 1 74 ? -0.374 -2.554 -6.053 1.00 93.56 74 GLY A N 1
ATOM 587 C CA . GLY A 1 74 ? -1.818 -2.709 -6.203 1.00 93.56 74 GLY A CA 1
ATOM 588 C C . GLY A 1 74 ? -2.402 -3.690 -5.195 1.00 93.56 74 GLY A C 1
ATOM 589 O O . GLY A 1 74 ? -3.261 -3.320 -4.388 1.00 93.56 74 GLY A O 1
ATOM 590 N N . ASP A 1 75 ? -1.886 -4.916 -5.193 1.00 90.69 75 ASP A N 1
AT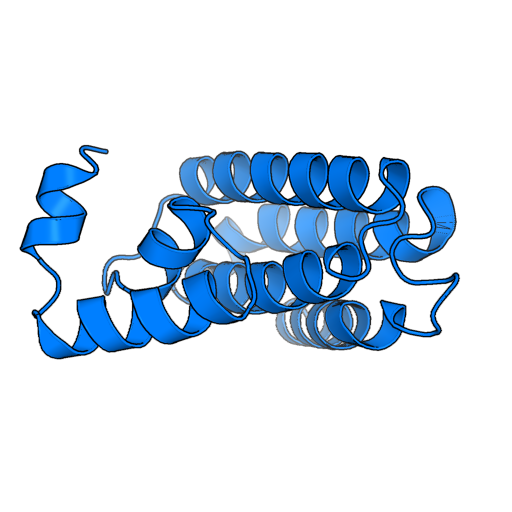OM 591 C CA . ASP A 1 75 ? -2.358 -5.978 -4.305 1.00 90.69 75 ASP A CA 1
ATOM 592 C C . ASP A 1 75 ? -2.139 -5.625 -2.836 1.00 90.69 75 ASP A C 1
ATOM 594 O O . ASP A 1 75 ? -3.019 -5.813 -1.988 1.00 90.69 75 ASP A O 1
ATOM 598 N N . ALA A 1 76 ? -0.966 -5.073 -2.520 1.00 90.81 76 ALA A N 1
ATOM 599 C CA . ALA A 1 76 ? -0.669 -4.625 -1.176 1.00 90.81 76 ALA A CA 1
ATOM 600 C C . ALA A 1 76 ? -1.622 -3.516 -0.738 1.00 90.81 76 ALA A C 1
ATOM 602 O O . ALA A 1 76 ? -2.238 -3.631 0.323 1.00 90.81 76 ALA A O 1
ATOM 603 N N . ALA A 1 77 ? -1.795 -2.470 -1.548 1.00 94.88 77 ALA A N 1
ATOM 604 C CA . ALA A 1 77 ? -2.678 -1.363 -1.214 1.00 94.88 77 ALA A CA 1
ATOM 605 C C . ALA A 1 77 ? -4.097 -1.860 -0.916 1.00 94.88 77 ALA A C 1
ATOM 607 O O . ALA A 1 77 ? -4.702 -1.432 0.068 1.00 94.88 77 ALA A O 1
ATOM 608 N N . GLU A 1 78 ? -4.609 -2.815 -1.698 1.00 93.75 78 GLU A N 1
ATOM 609 C CA . GLU A 1 78 ? -5.939 -3.382 -1.481 1.00 93.75 78 GLU A CA 1
ATOM 610 C C . GLU A 1 78 ? -6.035 -4.109 -0.126 1.00 93.75 78 GLU A C 1
ATOM 612 O O . GLU A 1 78 ? -7.002 -3.936 0.628 1.00 93.75 78 GLU A O 1
ATOM 617 N N . LEU A 1 79 ? -5.018 -4.901 0.224 1.00 90.56 79 LEU A N 1
ATOM 618 C CA . LEU A 1 79 ? -4.955 -5.633 1.490 1.00 90.56 79 LEU A CA 1
ATOM 619 C C . LEU A 1 79 ? -4.810 -4.705 2.701 1.00 90.56 79 LEU A C 1
ATOM 621 O O . LEU A 1 79 ? -5.557 -4.843 3.677 1.00 90.56 79 LEU A O 1
ATOM 625 N N . PHE A 1 80 ? -3.891 -3.740 2.642 1.00 92.50 80 PHE A N 1
ATOM 626 C CA . PHE A 1 80 ? -3.702 -2.751 3.703 1.00 92.50 80 PHE A CA 1
ATOM 627 C C . PHE A 1 80 ? -4.955 -1.893 3.881 1.00 92.50 80 PHE A C 1
ATOM 629 O O . PHE A 1 80 ? -5.389 -1.672 5.015 1.00 92.50 80 PHE A O 1
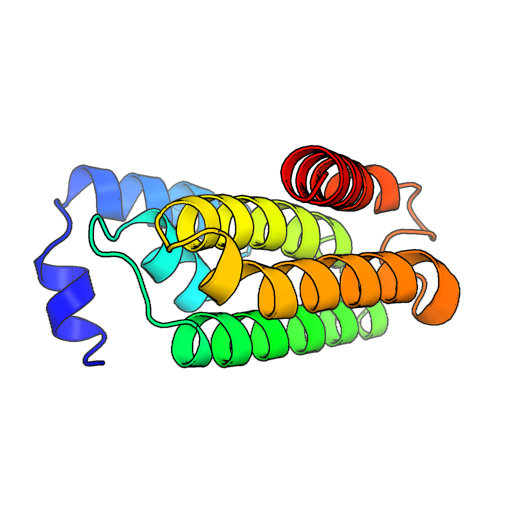ATOM 636 N N . PHE A 1 81 ? -5.617 -1.505 2.787 1.00 94.62 81 PHE A N 1
ATOM 637 C CA . PHE A 1 81 ? -6.886 -0.790 2.842 1.00 94.62 81 PHE A CA 1
ATOM 638 C C . PHE A 1 81 ? -7.979 -1.624 3.525 1.00 94.62 81 PHE A C 1
ATOM 640 O O . PHE A 1 81 ? -8.659 -1.140 4.438 1.00 94.62 81 PHE A O 1
ATOM 647 N N . LYS A 1 82 ? -8.126 -2.905 3.156 1.00 91.56 82 LYS A N 1
ATOM 648 C CA . LYS A 1 82 ? -9.069 -3.837 3.803 1.00 91.56 82 LYS A CA 1
ATOM 649 C C . LYS A 1 82 ? -8.810 -3.967 5.305 1.00 91.56 82 LYS A C 1
ATOM 651 O O . LYS A 1 82 ? -9.775 -3.978 6.073 1.00 91.56 82 LYS A O 1
ATOM 656 N N . GLN A 1 83 ? -7.549 -4.040 5.731 1.00 88.19 83 GLN A N 1
ATOM 657 C CA . GLN A 1 83 ? -7.190 -4.128 7.149 1.00 88.19 83 GLN A CA 1
ATOM 658 C C . GLN A 1 83 ? -7.449 -2.816 7.893 1.00 88.19 83 GLN A C 1
ATOM 660 O O . GLN A 1 83 ? -8.103 -2.816 8.936 1.00 88.19 83 GLN A O 1
ATOM 665 N N . ALA A 1 84 ? -7.043 -1.681 7.330 1.00 91.56 84 ALA A N 1
ATOM 666 C CA . ALA A 1 84 ? -7.240 -0.381 7.955 1.00 91.56 84 ALA A CA 1
ATOM 667 C C . ALA A 1 84 ? -8.731 0.003 8.072 1.00 91.56 84 ALA A C 1
ATOM 669 O O . ALA A 1 84 ? -9.121 0.656 9.040 1.00 91.56 84 ALA A O 1
ATOM 670 N N . LYS A 1 85 ? -9.610 -0.488 7.183 1.00 91.62 85 LYS A N 1
ATOM 671 C CA . LYS A 1 85 ? -11.078 -0.356 7.322 1.00 91.62 85 LYS A CA 1
ATOM 672 C C . LYS A 1 85 ? -11.661 -1.071 8.546 1.00 91.62 85 LYS A C 1
ATOM 674 O O . LYS A 1 85 ? -12.799 -0.784 8.917 1.00 91.62 85 LYS A O 1
ATOM 679 N N . ARG A 1 86 ? -10.924 -2.001 9.162 1.00 89.44 86 ARG A N 1
ATOM 680 C CA . ARG A 1 86 ? -11.329 -2.687 10.403 1.00 89.44 86 ARG A CA 1
ATOM 681 C C . ARG A 1 86 ? -11.018 -1.862 11.654 1.00 89.44 86 ARG A C 1
ATOM 683 O O . ARG A 1 86 ? -11.524 -2.180 12.729 1.00 89.44 86 ARG A O 1
ATOM 690 N N . LEU A 1 87 ? -10.206 -0.813 11.523 1.00 88.50 87 LEU A N 1
ATOM 691 C CA . LEU A 1 87 ? -9.876 0.122 12.594 1.00 88.50 87 LEU A CA 1
ATOM 692 C C . LEU A 1 87 ? -10.894 1.265 12.678 1.00 88.50 87 LEU A C 1
ATOM 694 O O . LEU A 1 87 ? -11.687 1.502 11.766 1.00 88.50 87 LEU A O 1
ATOM 698 N N . ASP A 1 88 ? -10.864 2.014 13.785 1.00 90.62 88 ASP A N 1
ATOM 699 C CA . ASP A 1 88 ? -11.640 3.252 13.882 1.00 90.62 88 ASP A CA 1
ATOM 700 C C . ASP A 1 88 ? -11.176 4.251 12.811 1.00 90.62 88 ASP A C 1
ATOM 702 O O . ASP A 1 88 ? -9.978 4.492 12.646 1.00 90.62 88 ASP A O 1
ATOM 706 N N . LYS A 1 89 ? -12.124 4.880 12.105 1.00 89.94 89 LYS A N 1
ATOM 707 C CA . LYS A 1 89 ? -11.816 5.797 10.996 1.00 89.94 89 LYS A CA 1
ATOM 708 C C . LYS A 1 89 ? -10.889 6.941 11.412 1.00 89.94 89 LYS A C 1
ATOM 710 O O . LYS A 1 89 ? -10.065 7.357 10.607 1.00 89.94 89 LYS A O 1
ATOM 715 N N . LYS A 1 90 ? -10.978 7.456 12.646 1.00 91.44 90 LYS A N 1
ATOM 716 C CA . LYS A 1 90 ? -10.071 8.521 13.112 1.00 91.44 90 LYS A CA 1
ATOM 717 C C . LYS A 1 90 ? -8.653 8.011 13.332 1.00 91.44 90 LYS A C 1
ATOM 719 O O . LYS A 1 90 ? -7.717 8.769 13.113 1.00 91.44 90 LYS A O 1
ATOM 724 N N . VAL A 1 91 ? -8.522 6.761 13.768 1.00 90.75 91 VAL A N 1
ATOM 725 C CA . VAL A 1 91 ? -7.240 6.094 14.008 1.00 90.75 91 VAL A CA 1
ATOM 726 C C . VAL A 1 91 ? -6.562 5.761 12.676 1.00 90.75 91 VAL A C 1
ATOM 728 O O . VAL A 1 91 ? -5.398 6.094 12.491 1.00 90.75 91 VAL A O 1
ATOM 731 N N . ALA A 1 92 ? -7.306 5.212 11.714 1.00 92.88 92 ALA A N 1
ATOM 732 C CA . ALA A 1 92 ? -6.771 4.834 10.405 1.00 92.88 92 ALA A CA 1
ATOM 733 C C . ALA A 1 92 ? -6.464 6.025 9.482 1.00 92.88 92 ALA A C 1
ATOM 735 O O . ALA A 1 92 ? -5.684 5.881 8.550 1.00 92.88 92 ALA A O 1
ATOM 736 N N . LYS A 1 93 ? -7.072 7.200 9.699 1.00 93.62 93 LYS A N 1
ATOM 737 C CA . LYS A 1 93 ? -7.015 8.314 8.735 1.00 93.62 93 LYS A CA 1
ATOM 738 C C . LYS A 1 93 ? -5.595 8.769 8.388 1.00 93.62 93 LYS A C 1
ATOM 740 O O . LYS A 1 93 ? -5.338 9.068 7.230 1.00 93.62 93 LYS A O 1
ATOM 745 N N . ALA A 1 94 ? -4.700 8.849 9.373 1.00 94.81 94 ALA A N 1
ATOM 746 C CA . ALA A 1 94 ? -3.320 9.271 9.130 1.00 94.81 94 ALA A CA 1
ATOM 747 C C . ALA A 1 94 ? -2.570 8.254 8.256 1.00 94.81 94 ALA A C 1
ATOM 749 O O . ALA A 1 94 ? -1.939 8.640 7.279 1.00 94.81 94 ALA A O 1
ATOM 750 N N . PHE A 1 95 ? -2.729 6.965 8.560 1.00 95.88 95 PHE A N 1
ATOM 751 C CA . PHE A 1 95 ? -2.165 5.876 7.768 1.00 95.88 95 PHE A CA 1
ATOM 752 C C . PHE A 1 95 ? -2.732 5.839 6.341 1.00 95.88 95 PHE A C 1
ATOM 754 O O . PHE A 1 95 ? -1.976 5.764 5.381 1.00 95.88 95 PHE A O 1
ATOM 761 N N . MET A 1 96 ? -4.050 5.982 6.183 1.00 96.56 96 MET A N 1
ATOM 762 C CA . MET A 1 96 ? -4.691 6.033 4.863 1.00 96.56 96 MET A CA 1
ATOM 763 C C . MET A 1 96 ? -4.210 7.226 4.029 1.00 96.56 96 MET A C 1
ATOM 765 O O . MET A 1 96 ? -4.037 7.092 2.824 1.00 96.56 96 MET A O 1
ATOM 769 N N . GLN A 1 97 ? -3.975 8.384 4.657 1.00 97.69 97 GLN A N 1
ATOM 770 C CA . GLN A 1 97 ? -3.402 9.535 3.958 1.00 97.69 97 GLN A CA 1
ATOM 771 C C . GLN A 1 97 ? -1.975 9.242 3.492 1.00 97.69 97 GLN A C 1
ATOM 773 O O . GLN A 1 97 ? -1.665 9.516 2.342 1.00 97.69 97 GLN A O 1
ATOM 778 N N . ARG A 1 98 ? -1.146 8.627 4.345 1.00 97.06 98 ARG A N 1
ATOM 779 C CA . ARG A 1 98 ? 0.200 8.188 3.955 1.00 97.06 98 ARG A CA 1
ATOM 780 C C . ARG A 1 98 ? 0.152 7.235 2.760 1.00 97.06 98 ARG A C 1
ATOM 782 O O . ARG A 1 98 ? 0.884 7.449 1.810 1.00 97.06 98 ARG A O 1
ATOM 789 N N . MET A 1 99 ? -0.747 6.248 2.764 1.00 97.62 99 MET A N 1
ATOM 790 C CA . MET A 1 99 ? -0.915 5.359 1.608 1.00 97.62 99 MET A CA 1
ATOM 791 C C . MET A 1 99 ? -1.274 6.128 0.332 1.00 97.62 99 MET A C 1
ATOM 793 O O . MET A 1 99 ? -0.748 5.820 -0.727 1.00 97.62 99 MET A O 1
ATOM 797 N N . VAL A 1 100 ? -2.164 7.123 0.411 1.00 98.12 100 VAL A N 1
ATOM 798 C CA . VAL A 1 100 ? -2.523 7.945 -0.757 1.00 98.12 100 VAL A CA 1
ATOM 799 C C . VAL A 1 100 ? -1.325 8.731 -1.281 1.00 98.12 100 VAL A C 1
ATOM 801 O O . VAL A 1 100 ? -1.129 8.788 -2.496 1.00 98.12 100 VAL A O 1
ATOM 804 N N . ASP A 1 101 ? -0.541 9.316 -0.377 1.00 97.88 101 ASP A N 1
ATOM 805 C CA . ASP A 1 101 ? 0.656 10.080 -0.722 1.00 97.88 101 ASP A CA 1
ATOM 806 C C . ASP A 1 101 ? 1.698 9.154 -1.379 1.00 97.88 101 ASP A C 1
ATOM 808 O O . ASP A 1 101 ? 2.114 9.414 -2.504 1.00 97.88 101 ASP A O 1
ATOM 812 N N . ASP A 1 102 ? 2.003 8.007 -0.762 1.00 97.81 102 ASP A N 1
ATOM 813 C CA . ASP A 1 102 ? 2.973 7.029 -1.274 1.00 97.81 102 ASP A CA 1
ATOM 814 C C . ASP A 1 102 ? 2.549 6.448 -2.639 1.00 97.81 102 ASP A C 1
ATOM 816 O O . ASP A 1 102 ? 3.368 6.303 -3.542 1.00 97.81 102 ASP A O 1
ATOM 820 N N . LEU A 1 103 ? 1.257 6.151 -2.836 1.00 97.38 103 LEU A N 1
ATOM 821 C CA . LEU A 1 103 ? 0.729 5.686 -4.128 1.00 97.38 103 LEU A CA 1
ATOM 822 C C . LEU A 1 103 ? 0.770 6.774 -5.209 1.00 97.38 103 LEU A C 1
ATOM 824 O O . LEU A 1 103 ? 0.854 6.466 -6.397 1.00 97.38 103 LEU A O 1
ATOM 828 N N . THR A 1 104 ? 0.677 8.043 -4.816 1.00 96.88 104 THR A N 1
ATOM 829 C CA . THR A 1 104 ? 0.816 9.170 -5.745 1.00 96.88 104 THR A CA 1
ATOM 830 C C . THR A 1 104 ? 2.276 9.356 -6.130 1.00 96.88 104 THR A C 1
ATOM 832 O O . THR A 1 104 ? 2.573 9.458 -7.318 1.00 96.88 104 THR A O 1
ATOM 835 N N . ASP A 1 105 ? 3.185 9.315 -5.158 1.00 96.88 105 ASP A N 1
ATOM 836 C CA . ASP A 1 105 ? 4.624 9.435 -5.389 1.00 96.88 105 ASP A CA 1
ATOM 837 C C . ASP A 1 105 ? 5.160 8.265 -6.229 1.00 96.88 105 ASP A C 1
ATOM 839 O O . ASP A 1 105 ? 5.931 8.491 -7.162 1.00 96.88 105 ASP A O 1
ATOM 843 N N . ALA A 1 106 ? 4.663 7.042 -6.013 1.00 95.12 106 ALA A N 1
ATOM 844 C CA . ALA A 1 106 ? 5.011 5.884 -6.836 1.00 95.12 106 ALA A CA 1
ATOM 845 C C . ALA A 1 106 ? 4.752 6.131 -8.335 1.00 95.12 106 ALA A C 1
ATOM 847 O O . ALA A 1 106 ? 5.576 5.766 -9.176 1.00 95.12 106 ALA A O 1
ATOM 848 N N . ALA A 1 107 ? 3.643 6.796 -8.679 1.00 93.94 107 ALA A N 1
ATOM 849 C CA . ALA A 1 107 ? 3.317 7.141 -10.062 1.00 93.94 107 ALA A CA 1
ATOM 850 C C . ALA A 1 107 ? 4.029 8.409 -10.545 1.00 93.94 107 ALA A C 1
ATOM 852 O O . ALA A 1 107 ? 4.523 8.439 -11.664 1.00 93.94 107 ALA A O 1
ATOM 853 N N . GLU A 1 108 ? 4.051 9.478 -9.750 1.00 93.50 108 GLU A N 1
ATOM 854 C CA . GLU A 1 108 ? 4.470 10.807 -10.216 1.00 93.50 108 GLU A CA 1
ATOM 855 C C . GLU A 1 108 ? 5.973 11.069 -10.060 1.00 93.50 108 GLU A C 1
ATOM 857 O O . GLU A 1 108 ? 6.542 11.871 -10.809 1.00 93.50 108 GLU A O 1
ATOM 862 N N . VAL A 1 109 ? 6.611 10.410 -9.094 1.00 92.69 109 VAL A N 1
ATOM 863 C CA . VAL A 1 109 ? 8.008 10.635 -8.706 1.00 92.69 109 VAL A CA 1
ATOM 864 C C . VAL A 1 109 ? 8.871 9.439 -9.087 1.00 92.69 109 VAL A C 1
ATOM 866 O O . VAL A 1 109 ? 9.844 9.612 -9.825 1.00 92.69 109 VAL A O 1
ATOM 869 N N . ASP A 1 110 ? 8.497 8.246 -8.628 1.00 90.19 110 ASP A N 1
ATOM 870 C CA . ASP A 1 110 ? 9.315 7.037 -8.784 1.00 90.19 110 ASP A CA 1
ATOM 871 C C . ASP A 1 110 ? 9.076 6.346 -10.137 1.00 90.19 110 ASP A C 1
ATOM 873 O O . ASP A 1 110 ? 9.947 5.655 -10.663 1.00 90.19 110 ASP A O 1
ATOM 877 N N . GLY A 1 111 ? 7.919 6.591 -10.758 1.00 89.94 111 GLY A N 1
ATOM 878 C CA . GLY A 1 111 ? 7.568 6.075 -12.079 1.00 89.94 111 GLY A CA 1
ATOM 879 C C . GLY A 1 111 ? 7.271 4.579 -12.123 1.00 89.94 111 GLY A C 1
ATOM 880 O O . GLY A 1 111 ? 7.362 3.971 -13.193 1.00 89.94 111 GLY A O 1
ATOM 881 N N . VAL A 1 112 ? 6.867 4.002 -10.993 1.00 91.94 112 VAL A N 1
ATOM 882 C CA . VAL A 1 112 ? 6.555 2.580 -10.851 1.00 91.94 112 VAL A CA 1
ATOM 883 C C . VAL A 1 112 ? 5.442 2.178 -11.815 1.00 91.94 112 VAL A C 1
ATOM 885 O O . VAL A 1 112 ? 4.318 2.682 -11.746 1.00 91.94 112 VAL A O 1
ATOM 888 N N . GLY A 1 113 ? 5.745 1.255 -12.728 1.00 88.81 113 GLY A N 1
ATOM 889 C CA . GLY A 1 113 ? 4.797 0.769 -13.733 1.00 88.81 113 GLY A CA 1
ATOM 890 C C . GLY A 1 113 ? 4.533 1.706 -14.917 1.00 88.81 113 GLY A C 1
ATOM 891 O O . GLY A 1 113 ? 3.919 1.255 -15.885 1.00 88.81 113 GLY A O 1
ATOM 892 N N . MET A 1 114 ? 5.037 2.950 -14.916 1.00 89.88 114 MET A N 1
ATOM 893 C CA . MET A 1 114 ? 4.784 3.918 -15.999 1.00 89.88 114 MET A CA 1
ATOM 894 C C . MET A 1 114 ? 5.380 3.475 -17.339 1.00 89.88 114 MET A C 1
ATOM 896 O O . MET A 1 114 ? 4.820 3.729 -18.401 1.00 89.88 114 MET A O 1
ATOM 900 N N . SER A 1 115 ? 6.518 2.778 -17.318 1.00 87.56 115 SER A N 1
ATOM 901 C CA . SER A 1 115 ? 7.157 2.243 -18.531 1.00 87.56 115 SER A CA 1
ATOM 902 C C . SER A 1 115 ? 6.309 1.182 -19.249 1.00 87.56 115 SER A C 1
ATOM 904 O O . SER A 1 115 ? 6.567 0.859 -20.412 1.00 87.56 115 SER A O 1
ATOM 906 N N . ARG A 1 116 ? 5.306 0.636 -18.552 1.00 87.25 116 ARG A N 1
ATOM 907 C CA . ARG A 1 116 ? 4.460 -0.483 -18.975 1.00 87.25 116 ARG A CA 1
ATOM 908 C C . ARG A 1 116 ? 2.971 -0.126 -19.016 1.00 87.25 116 ARG A C 1
ATOM 910 O O . ARG A 1 116 ? 2.172 -1.030 -19.246 1.00 87.25 116 ARG A O 1
ATOM 917 N N . ASP A 1 117 ? 2.610 1.142 -18.803 1.00 90.31 117 ASP A N 1
ATOM 918 C CA . ASP A 1 117 ? 1.224 1.604 -18.637 1.00 90.31 117 ASP A CA 1
ATOM 919 C C . ASP A 1 117 ? 0.458 0.779 -17.569 1.00 90.31 117 ASP A C 1
ATOM 921 O O . ASP A 1 117 ? -0.684 0.358 -17.780 1.00 90.31 117 ASP A O 1
ATOM 925 N N . ALA A 1 118 ? 1.118 0.462 -16.447 1.00 92.31 118 ALA A N 1
ATOM 926 C CA . ALA A 1 118 ? 0.600 -0.398 -15.373 1.00 92.31 118 ALA A CA 1
ATOM 927 C C . ALA A 1 118 ? 0.262 0.362 -14.075 1.00 92.31 118 ALA A C 1
ATOM 929 O O . ALA A 1 118 ? -0.303 -0.215 -13.148 1.00 92.31 118 ALA A O 1
ATOM 930 N N . GLU A 1 119 ? 0.556 1.660 -14.000 1.00 92.88 119 GLU A N 1
ATOM 931 C CA . GLU A 1 119 ? 0.333 2.503 -12.821 1.00 92.88 119 GLU A CA 1
ATOM 932 C C . GLU A 1 119 ? -1.144 2.584 -12.401 1.00 92.88 119 GLU A C 1
ATOM 934 O O . GLU A 1 119 ? -1.468 2.738 -11.224 1.00 92.88 119 GLU A O 1
ATOM 939 N N . TRP A 1 120 ? -2.067 2.406 -13.352 1.00 94.06 120 TRP A N 1
ATOM 940 C CA . TRP A 1 120 ? -3.508 2.445 -13.094 1.00 94.06 120 TRP A CA 1
ATOM 941 C C . TRP A 1 120 ? -3.969 1.418 -12.047 1.00 94.06 120 TRP A C 1
ATOM 943 O O . TRP A 1 120 ? -4.980 1.657 -11.386 1.00 94.06 120 TRP A O 1
ATOM 953 N N . ILE A 1 121 ? -3.237 0.310 -11.880 1.00 93.56 121 ILE A N 1
ATOM 954 C CA . ILE A 1 121 ? -3.589 -0.792 -10.975 1.00 93.56 121 ILE A CA 1
ATOM 955 C C . ILE A 1 121 ? -3.665 -0.293 -9.530 1.00 93.56 121 ILE A C 1
ATOM 957 O O . ILE A 1 121 ? -4.678 -0.476 -8.854 1.00 93.56 121 ILE A O 1
ATOM 961 N N . TYR A 1 122 ? -2.625 0.394 -9.061 1.00 95.12 122 TYR A N 1
ATOM 962 C CA . TYR A 1 122 ? -2.578 0.896 -7.689 1.00 95.12 122 TYR A CA 1
ATOM 963 C C . TYR A 1 122 ? -3.242 2.272 -7.537 1.00 95.12 122 TYR A C 1
ATOM 965 O O . TYR A 1 122 ? -3.766 2.588 -6.466 1.00 95.12 122 TYR A O 1
ATOM 973 N N . LEU A 1 123 ? -3.314 3.074 -8.608 1.00 96.62 123 LEU A N 1
ATOM 974 C CA . LEU A 1 123 ? -4.040 4.350 -8.593 1.00 96.62 123 LEU A CA 1
ATOM 975 C C . LEU A 1 123 ? -5.553 4.164 -8.422 1.00 96.62 123 LEU A C 1
ATOM 977 O O . LEU A 1 123 ? -6.197 4.991 -7.777 1.00 96.62 123 LEU A O 1
ATOM 981 N N . GLN A 1 124 ? -6.124 3.065 -8.924 1.00 96.88 124 GLN A N 1
ATOM 982 C CA . GLN A 1 124 ? -7.521 2.737 -8.646 1.00 96.88 124 GLN A CA 1
ATOM 983 C C . GLN A 1 124 ? -7.759 2.559 -7.138 1.00 96.88 124 GLN A C 1
ATOM 985 O O . GLN A 1 124 ? -8.719 3.103 -6.593 1.00 96.88 124 GLN A O 1
ATOM 990 N N . VAL A 1 125 ? -6.865 1.846 -6.445 1.00 96.75 125 VAL A N 1
ATOM 991 C CA . VAL A 1 125 ? -6.978 1.636 -4.995 1.00 96.75 125 VAL A CA 1
ATOM 992 C C . VAL A 1 125 ? -6.785 2.949 -4.233 1.00 96.75 125 VAL A C 1
ATOM 994 O O . VAL A 1 125 ? -7.528 3.222 -3.290 1.00 96.75 125 VAL A O 1
ATOM 997 N N . ARG A 1 126 ? -5.846 3.804 -4.664 1.00 97.56 126 ARG A N 1
ATOM 998 C CA . ARG A 1 126 ? -5.674 5.161 -4.118 1.00 97.56 126 ARG A CA 1
ATOM 999 C C . ARG A 1 126 ? -6.989 5.943 -4.148 1.00 97.56 126 ARG A C 1
ATOM 1001 O O . ARG A 1 126 ? -7.393 6.490 -3.121 1.00 97.56 126 ARG A O 1
ATOM 1008 N N . ASP A 1 127 ? -7.666 5.968 -5.294 1.00 97.69 127 ASP A N 1
ATOM 1009 C CA . ASP A 1 127 ? -8.921 6.706 -5.470 1.00 97.69 127 ASP A CA 1
ATOM 1010 C C . ASP A 1 127 ? -10.030 6.165 -4.544 1.00 97.69 127 ASP A C 1
ATOM 1012 O O . ASP A 1 127 ? -10.796 6.936 -3.957 1.00 97.69 127 ASP A O 1
ATOM 1016 N N . GLU A 1 128 ? -10.083 4.845 -4.335 1.00 97.81 128 GLU A N 1
ATOM 1017 C CA . GLU A 1 128 ? -11.004 4.214 -3.380 1.00 97.81 128 GLU A CA 1
ATOM 1018 C C . GLU A 1 128 ? -10.698 4.596 -1.917 1.00 97.81 128 GLU A C 1
ATOM 1020 O O . GLU A 1 128 ? -11.621 4.826 -1.121 1.00 97.81 128 GLU A O 1
ATOM 1025 N N . ILE A 1 129 ? -9.415 4.696 -1.548 1.00 97.00 129 ILE A N 1
ATOM 1026 C CA . ILE A 1 129 ? -8.985 5.152 -0.216 1.00 97.00 129 ILE A CA 1
ATOM 1027 C C . ILE A 1 129 ? -9.406 6.611 -0.004 1.00 97.00 129 ILE A C 1
ATOM 1029 O O . ILE A 1 129 ? -10.000 6.943 1.029 1.00 97.00 129 ILE A O 1
ATOM 1033 N N . GLU A 1 130 ? -9.157 7.480 -0.986 1.00 96.75 130 GLU A N 1
ATOM 1034 C CA . GLU A 1 130 ? -9.567 8.884 -0.942 1.00 96.75 130 GLU A CA 1
ATOM 1035 C C . GLU A 1 130 ? -11.082 9.042 -0.792 1.00 96.75 130 GLU A C 1
ATOM 1037 O O . GLU A 1 130 ? -11.542 9.859 0.014 1.00 96.75 130 GLU A O 1
ATOM 1042 N N . GLU A 1 131 ? -11.873 8.263 -1.535 1.00 96.56 131 GLU A N 1
ATOM 1043 C CA . GLU A 1 131 ? -13.331 8.268 -1.418 1.00 96.56 131 GLU A CA 1
ATOM 1044 C C . GLU A 1 131 ? -13.775 7.859 -0.010 1.00 96.56 131 GLU A C 1
ATOM 1046 O O . GLU A 1 131 ? -14.613 8.529 0.598 1.00 96.56 131 GLU A O 1
ATOM 1051 N N . TRP A 1 132 ? -13.180 6.806 0.551 1.00 94.94 132 TRP A N 1
ATOM 1052 C CA . TRP A 1 132 ? -13.517 6.334 1.892 1.00 94.94 132 TRP A CA 1
ATOM 1053 C C . TRP A 1 132 ? -13.156 7.336 2.997 1.00 94.94 132 TRP A C 1
ATOM 1055 O O . TRP A 1 132 ? -13.843 7.398 4.025 1.00 94.94 132 TRP A O 1
ATOM 1065 N N . MET A 1 133 ? -12.093 8.127 2.817 1.00 93.75 133 MET A N 1
ATOM 1066 C CA . MET A 1 133 ? -11.651 9.133 3.789 1.00 93.75 133 MET A 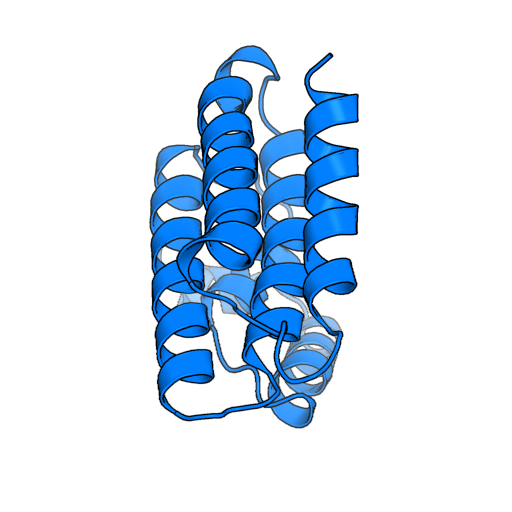CA 1
ATOM 1067 C C . MET A 1 133 ? -12.547 10.378 3.861 1.00 93.75 133 MET A C 1
ATOM 1069 O O . MET A 1 133 ? -12.519 11.065 4.894 1.00 93.75 133 MET A O 1
ATOM 1073 N N . ARG A 1 134 ? -13.335 10.655 2.814 1.00 90.38 134 ARG A N 1
ATOM 1074 C CA . ARG A 1 134 ? -14.317 11.755 2.773 1.00 90.38 134 ARG A CA 1
ATOM 1075 C C . ARG A 1 134 ? -15.459 11.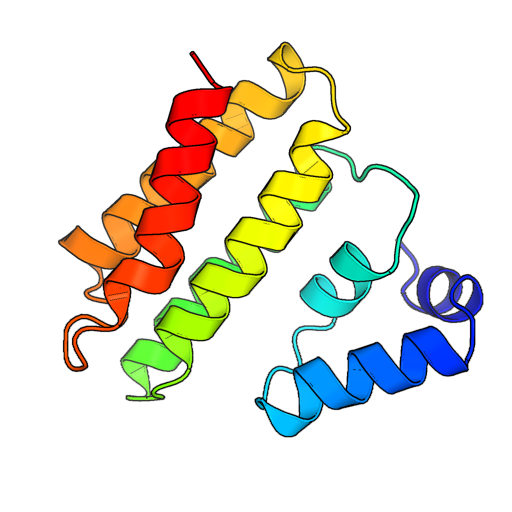543 3.776 1.00 90.38 134 ARG A C 1
ATOM 1077 O O . ARG A 1 134 ? -16.026 12.567 4.215 1.00 90.38 134 ARG A O 1
#

Foldseek 3Di:
DDLVVLVVVADPVLLVVLCCVQVVLPHDPSLLSSLVGDPDQDALVSLLVSLVVLLVVLLVCVVVVNLCSLVSLLSSLVSSLVRLVVDDLVRSLVVLVVNLVSLVCVVPPSNRCVVPVRSVSNVVSSVVSVVVND

Sequence (134 aa):
MDVREVLNSIDKEDLINLIINYSDEGYYPLDLFTLAAMEHAFSVEELEAGWEHVVDQANAYEDDDNPKAADLLGDAAELFFKQAKRLDKKVAKAFMQRMVDDLTDAAEVDGVGMSRDAEWIYLQVRDEIEEWMR

Organism: Pseudobutyrivibrio xylanivorans (NCBI:txid185007)